Protein AF-A0A919I0I3-F1 (afdb_monomer_lite)

InterPro domains:
  IPR007400 PrpF-like [PF04303] (2-113)
  IPR007400 PrpF-like [PTHR43709] (2-113)

Secondary structure (DSSP, 8-state):
-EEEETTTTEEEEEE--EETTEE----SB--TTS-S-B---EEEEES-BTTTTSSSSTTS-S-EEETTEEEEEEEBSSEEEEE-GGGGT--S---HHHHHH-HHHHHHHHHHHTSTT-

pLDDT: mean 91.42, std 8.35, range [45.62, 97.69]

Radius of gyration: 19.2 Å; chains: 1; bounding box: 38×32×52 Å

Structure (mmCIF, N/CA/C/O backbone):
data_AF-A0A919I0I3-F1
#
_entry.id   AF-A0A919I0I3-F1
#
loop_
_atom_site.group_PDB
_atom_site.id
_atom_site.type_symbol
_atom_site.label_atom_id
_atom_site.label_alt_id
_atom_site.label_comp_id
_atom_site.label_asym_id
_atom_site.label_entity_id
_atom_site.label_seq_id
_atom_site.pdbx_PDB_ins_code
_atom_site.Cartn_x
_atom_site.Cartn_y
_atom_site.Cartn_z
_atom_site.occupancy
_atom_site.B_iso_or_equiv
_atom_site.auth_seq_id
_atom_site.auth_comp_id
_atom_site.auth_asym_id
_atom_site.auth_atom_id
_atom_site.pdbx_PDB_model_num
ATOM 1 N N . MET A 1 1 ? 7.505 -9.405 -20.536 1.00 93.06 1 MET A N 1
ATOM 2 C CA . MET A 1 1 ? 8.141 -10.439 -19.687 1.00 93.06 1 MET A CA 1
ATOM 3 C C . MET A 1 1 ? 7.102 -11.031 -18.743 1.00 93.06 1 MET A C 1
ATOM 5 O O . MET A 1 1 ? 6.281 -10.283 -18.236 1.00 93.06 1 MET A O 1
ATOM 9 N N . ARG A 1 2 ? 7.105 -12.351 -18.523 1.00 95.38 2 ARG A N 1
ATOM 10 C CA . ARG A 1 2 ? 6.228 -13.031 -17.551 1.00 95.38 2 ARG A CA 1
ATOM 11 C C . ARG A 1 2 ? 7.073 -13.457 -16.350 1.00 95.38 2 ARG A C 1
ATOM 13 O O . ARG A 1 2 ? 8.107 -14.083 -16.556 1.00 95.38 2 ARG A O 1
ATOM 20 N N . ILE A 1 3 ? 6.647 -13.102 -15.144 1.00 95.12 3 ILE A N 1
ATOM 21 C CA . ILE A 1 3 ? 7.389 -13.288 -13.894 1.00 95.12 3 ILE A CA 1
ATOM 22 C C . ILE A 1 3 ? 6.528 -14.124 -12.953 1.00 95.12 3 ILE A C 1
ATOM 24 O O . ILE A 1 3 ? 5.425 -13.712 -12.600 1.00 95.12 3 ILE A O 1
ATOM 28 N N . PHE A 1 4 ? 7.028 -15.288 -12.550 1.00 92.12 4 PHE A N 1
ATOM 29 C CA . PHE A 1 4 ? 6.407 -16.096 -11.507 1.00 92.12 4 PHE A CA 1
ATOM 30 C C . PHE A 1 4 ? 6.965 -15.674 -10.145 1.00 92.12 4 PHE A C 1
ATOM 32 O O . PHE A 1 4 ? 8.175 -15.719 -9.934 1.00 92.12 4 PHE A O 1
ATOM 39 N N . MET A 1 5 ? 6.094 -15.224 -9.246 1.00 89.69 5 MET A N 1
ATOM 40 C CA . MET A 1 5 ? 6.458 -14.758 -7.910 1.00 89.69 5 MET A CA 1
ATOM 41 C C . MET A 1 5 ? 6.371 -15.928 -6.928 1.00 89.69 5 MET A C 1
ATOM 43 O O . MET A 1 5 ? 5.295 -16.234 -6.420 1.00 89.69 5 MET A O 1
ATOM 47 N N . GLU A 1 6 ? 7.500 -16.591 -6.661 1.00 90.50 6 GLU A N 1
ATOM 48 C CA . GLU A 1 6 ? 7.547 -17.834 -5.867 1.00 90.50 6 GLU A CA 1
ATOM 49 C C . GLU A 1 6 ? 6.948 -17.689 -4.460 1.00 90.50 6 GLU A C 1
ATOM 51 O O . GLU A 1 6 ? 6.345 -18.628 -3.950 1.00 90.50 6 GLU A O 1
ATOM 56 N N . ASN A 1 7 ? 7.052 -16.503 -3.852 1.00 82.81 7 ASN A N 1
ATOM 57 C CA . ASN A 1 7 ? 6.526 -16.224 -2.515 1.00 82.81 7 ASN A CA 1
ATOM 58 C C . ASN A 1 7 ? 4.995 -16.329 -2.419 1.00 82.81 7 ASN A C 1
ATOM 60 O O . ASN A 1 7 ? 4.488 -16.703 -1.366 1.00 82.81 7 ASN A O 1
ATOM 64 N N . THR A 1 8 ? 4.268 -15.977 -3.483 1.00 77.69 8 THR A N 1
ATOM 65 C CA . THR A 1 8 ? 2.792 -15.952 -3.506 1.00 77.69 8 THR A CA 1
ATOM 66 C C . THR A 1 8 ? 2.192 -16.900 -4.543 1.00 77.69 8 THR A C 1
ATOM 68 O O . THR A 1 8 ? 0.976 -17.032 -4.627 1.00 77.69 8 THR A O 1
ATOM 71 N N . GLY A 1 9 ? 3.022 -17.550 -5.366 1.00 83.44 9 GLY A N 1
ATOM 72 C CA . GLY A 1 9 ? 2.579 -18.397 -6.477 1.00 83.44 9 GLY A CA 1
ATOM 73 C C . GLY A 1 9 ? 1.878 -17.634 -7.608 1.00 83.44 9 GLY A C 1
ATOM 74 O O . GLY A 1 9 ? 1.267 -18.251 -8.479 1.00 83.44 9 GLY A O 1
ATOM 75 N N . GLN A 1 10 ? 1.945 -16.302 -7.600 1.00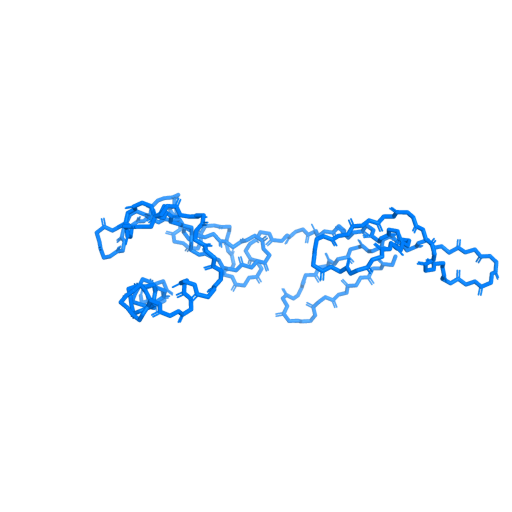 84.00 10 GLN A N 1
ATOM 76 C CA . GLN A 1 10 ? 1.234 -15.439 -8.540 1.00 84.00 10 GLN A CA 1
ATOM 77 C C . GLN A 1 10 ? 2.073 -15.097 -9.770 1.00 84.00 10 GLN A C 1
ATOM 79 O O . GLN A 1 10 ? 3.302 -15.201 -9.779 1.00 84.00 10 GLN A O 1
ATOM 84 N N . LEU A 1 11 ? 1.393 -14.640 -10.822 1.00 89.69 11 LEU A N 1
ATOM 85 C CA . LEU A 1 11 ? 2.015 -14.217 -12.069 1.00 89.69 11 LEU A CA 1
ATOM 86 C C . LEU A 1 11 ? 1.928 -12.695 -12.230 1.00 89.69 11 LEU A C 1
ATOM 88 O O . LEU A 1 11 ? 0.840 -12.120 -12.215 1.00 89.69 11 LEU A O 1
ATOM 92 N N . ALA A 1 12 ? 3.072 -12.063 -12.480 1.00 92.69 12 ALA A N 1
ATOM 93 C CA . ALA A 1 12 ? 3.146 -10.684 -12.943 1.00 92.69 12 ALA A CA 1
ATOM 94 C C . ALA A 1 12 ? 3.583 -10.634 -14.414 1.00 92.69 12 ALA A C 1
ATOM 96 O O . ALA A 1 12 ? 4.453 -11.390 -14.858 1.00 92.69 12 ALA A O 1
ATOM 97 N N . VAL A 1 13 ? 2.992 -9.728 -15.188 1.00 95.31 13 VAL A N 1
ATOM 98 C CA . VAL A 1 13 ? 3.429 -9.423 -16.553 1.00 95.31 13 VAL A CA 1
ATOM 99 C C . VAL A 1 13 ? 4.037 -8.031 -16.562 1.00 95.31 13 VAL A C 1
ATOM 101 O O . VAL A 1 13 ? 3.354 -7.056 -16.275 1.00 95.31 13 VAL A O 1
ATOM 104 N N 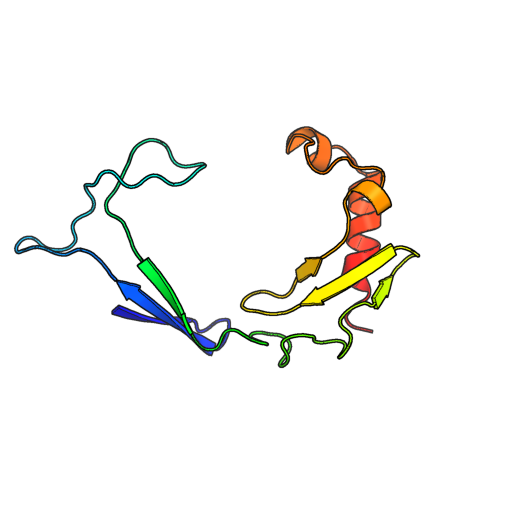. ALA A 1 14 ? 5.323 -7.955 -16.896 1.00 96.12 14 ALA A N 1
ATOM 105 C CA . ALA A 1 14 ? 6.056 -6.705 -17.026 1.00 96.12 14 ALA A CA 1
ATOM 106 C C . ALA A 1 14 ? 6.218 -6.324 -18.499 1.00 96.12 14 ALA A C 1
ATOM 108 O O . ALA A 1 14 ? 6.780 -7.097 -19.287 1.00 96.12 14 ALA A O 1
ATOM 109 N N . GLU A 1 15 ? 5.765 -5.135 -18.867 1.00 96.00 15 GLU A N 1
ATOM 110 C CA . GLU A 1 15 ? 6.070 -4.506 -20.150 1.00 96.00 15 GLU A CA 1
ATOM 111 C C . GLU A 1 15 ? 7.307 -3.629 -19.968 1.00 96.00 15 GLU A C 1
ATOM 113 O O . GLU A 1 15 ? 7.284 -2.653 -19.219 1.00 96.00 15 GLU A O 1
ATOM 118 N N . ILE A 1 16 ? 8.405 -4.029 -20.611 1.00 95.56 16 ILE A N 1
ATOM 119 C CA . ILE A 1 16 ? 9.714 -3.384 -20.487 1.00 95.56 16 ILE A CA 1
ATOM 120 C C . ILE A 1 16 ? 10.053 -2.765 -21.844 1.00 95.56 16 ILE A C 1
ATOM 122 O O . ILE A 1 16 ? 10.143 -3.513 -22.823 1.00 95.56 16 ILE A O 1
ATOM 126 N N . PRO A 1 17 ? 10.232 -1.436 -21.924 1.00 94.94 17 PRO A N 1
ATOM 127 C CA . PRO A 1 17 ? 10.675 -0.782 -23.145 1.00 94.94 17 PRO A CA 1
ATOM 128 C C . PRO A 1 17 ? 12.087 -1.230 -23.527 1.00 94.94 17 PRO A C 1
ATOM 130 O O . PRO A 1 17 ? 13.026 -1.113 -22.737 1.00 94.94 17 PRO A O 1
ATOM 133 N N . CYS A 1 18 ? 12.228 -1.721 -24.755 1.00 94.69 18 CYS A N 1
ATOM 134 C CA . CYS A 1 18 ? 13.502 -2.137 -25.328 1.00 94.69 18 CYS A CA 1
ATOM 135 C C . CYS A 1 18 ? 13.677 -1.541 -26.728 1.00 94.69 18 CYS A C 1
ATOM 137 O O . CYS A 1 18 ? 12.699 -1.382 -27.463 1.00 94.69 18 CYS A O 1
ATOM 139 N N . ASP A 1 19 ? 14.921 -1.269 -27.102 1.00 91.81 19 ASP A N 1
ATOM 140 C CA . ASP A 1 19 ? 15.343 -0.878 -28.446 1.00 91.81 19 ASP A CA 1
ATOM 141 C C . ASP A 1 19 ? 16.417 -1.847 -28.983 1.00 91.81 19 ASP A C 1
ATOM 143 O O . ASP A 1 19 ? 16.562 -2.969 -28.489 1.00 91.81 19 ASP A O 1
ATOM 147 N N . ALA A 1 20 ? 17.128 -1.452 -30.044 1.00 92.62 20 ALA A N 1
ATOM 148 C CA . ALA A 1 20 ? 18.165 -2.276 -30.662 1.00 92.62 20 ALA A CA 1
ATOM 149 C C . ALA A 1 20 ? 19.386 -2.515 -29.751 1.00 92.62 20 ALA A C 1
ATOM 151 O O . ALA A 1 20 ? 20.072 -3.521 -29.927 1.00 92.62 20 ALA A O 1
ATOM 152 N N . ASP A 1 21 ? 19.631 -1.628 -28.782 1.00 91.06 21 ASP A N 1
ATOM 153 C CA . ASP A 1 21 ? 20.776 -1.671 -27.870 1.00 91.06 21 ASP A CA 1
ATOM 154 C C . ASP A 1 21 ? 20.431 -2.354 -26.532 1.00 91.06 21 ASP A C 1
ATOM 156 O O . ASP A 1 21 ? 21.317 -2.658 -25.729 1.00 91.06 21 ASP A O 1
ATOM 160 N N . GLY A 1 22 ? 19.150 -2.662 -26.305 1.00 93.19 22 GLY A N 1
ATOM 161 C CA . GLY A 1 22 ? 18.674 -3.462 -25.183 1.00 93.19 22 GLY A CA 1
ATOM 162 C C . GLY A 1 22 ? 17.551 -2.784 -24.408 1.00 93.19 22 GLY A C 1
ATOM 163 O O . GLY A 1 22 ? 16.622 -2.229 -24.986 1.00 93.19 22 GLY A O 1
ATOM 164 N N . VAL A 1 23 ? 17.591 -2.897 -23.079 1.00 95.81 23 VAL A N 1
ATOM 165 C CA . VAL A 1 23 ? 16.585 -2.290 -22.195 1.00 95.81 23 VAL A CA 1
ATOM 166 C C . VAL A 1 23 ? 16.796 -0.781 -22.142 1.00 95.81 23 VAL A C 1
ATOM 168 O O . VAL A 1 23 ? 17.888 -0.318 -21.810 1.00 95.81 23 VAL A O 1
ATOM 171 N N . ASN A 1 24 ? 15.736 -0.015 -22.394 1.00 93.62 24 ASN A N 1
ATOM 172 C CA . ASN A 1 24 ? 15.783 1.435 -22.289 1.00 93.62 24 ASN A CA 1
ATOM 173 C C . ASN A 1 24 ? 15.387 1.880 -20.874 1.00 93.62 24 ASN A C 1
ATOM 175 O O . ASN A 1 24 ? 14.246 1.694 -20.450 1.00 93.62 24 ASN A O 1
ATOM 179 N N . TYR A 1 25 ? 16.327 2.504 -20.164 1.00 94.25 25 TYR A N 1
ATOM 180 C CA . TYR A 1 25 ? 16.122 3.057 -18.822 1.00 94.25 25 TYR A CA 1
ATOM 181 C C . TYR A 1 25 ? 15.765 4.549 -18.820 1.00 94.25 25 TYR A C 1
ATOM 183 O O . TYR A 1 25 ? 15.277 5.057 -17.810 1.00 94.25 25 TYR A O 1
ATOM 191 N N . VAL A 1 26 ? 15.990 5.263 -19.925 1.00 94.56 26 VAL A N 1
ATOM 192 C CA . VAL A 1 26 ? 15.770 6.709 -20.024 1.00 94.56 26 VAL A CA 1
ATOM 193 C C . VAL A 1 26 ? 14.324 6.991 -20.422 1.00 94.56 26 VAL A C 1
ATOM 195 O O . VAL A 1 26 ? 13.786 6.398 -21.354 1.00 94.56 26 VAL A O 1
ATOM 198 N N . GLY A 1 27 ? 13.690 7.928 -19.721 1.00 94.81 27 GLY A N 1
ATOM 199 C CA . GLY A 1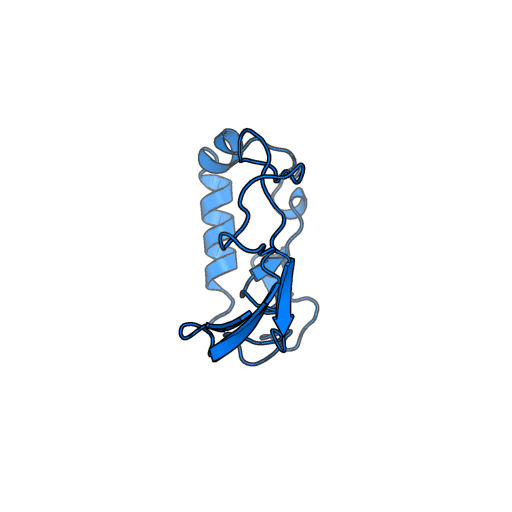 27 ? 12.330 8.358 -20.014 1.00 94.81 27 GLY A CA 1
ATOM 200 C C . GLY A 1 27 ? 11.842 9.441 -19.060 1.00 94.81 27 GLY A C 1
ATOM 201 O O . GLY A 1 27 ? 12.549 9.869 -18.148 1.00 94.81 27 GLY A O 1
ATOM 202 N N . GLU A 1 28 ? 10.602 9.869 -19.277 1.00 97.12 28 GLU A N 1
ATOM 203 C CA . GLU A 1 28 ? 9.985 10.992 -18.558 1.00 97.12 28 GLU A CA 1
ATOM 204 C C . GLU A 1 28 ? 9.054 10.550 -17.418 1.00 97.12 28 GLU A C 1
ATOM 206 O O . GLU A 1 28 ? 8.453 11.388 -16.746 1.00 97.12 28 GLU A O 1
ATOM 211 N N . SER A 1 29 ? 8.921 9.241 -17.176 1.00 97.19 29 SER A N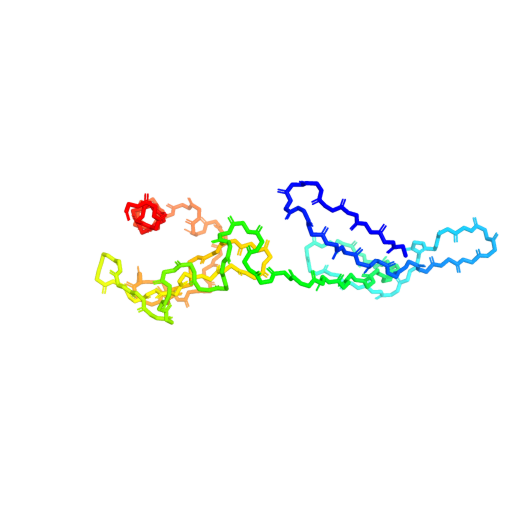 1
ATOM 212 C CA . SER A 1 29 ? 8.041 8.732 -16.119 1.00 97.19 29 SER A CA 1
ATOM 213 C C . SER A 1 29 ? 8.651 8.973 -14.742 1.00 97.19 29 SER A C 1
ATOM 215 O O . SER A 1 29 ? 9.864 8.862 -14.555 1.00 97.19 29 SER A O 1
ATOM 217 N N . ARG A 1 30 ? 7.802 9.315 -13.771 1.00 97.50 30 ARG A N 1
ATOM 218 C CA . ARG A 1 30 ? 8.194 9.660 -12.399 1.00 97.50 30 ARG A CA 1
ATOM 219 C C . ARG A 1 30 ? 7.324 8.895 -11.411 1.00 97.50 30 ARG A C 1
ATOM 221 O O . ARG A 1 30 ? 6.138 8.704 -11.668 1.00 97.50 30 ARG A O 1
ATOM 228 N N . ILE A 1 31 ? 7.923 8.484 -10.298 1.00 97.25 31 ILE A N 1
ATOM 229 C CA . ILE A 1 31 ? 7.230 7.868 -9.164 1.00 97.25 31 ILE A CA 1
ATOM 230 C C . ILE A 1 31 ? 7.616 8.611 -7.889 1.00 97.25 31 ILE A C 1
ATOM 232 O O . ILE A 1 31 ? 8.776 8.996 -7.712 1.00 97.25 31 ILE A O 1
ATOM 236 N N . ASP A 1 32 ? 6.643 8.826 -7.011 1.00 95.88 32 ASP A N 1
ATOM 237 C CA . ASP A 1 32 ? 6.882 9.525 -5.754 1.00 95.88 32 ASP A CA 1
ATOM 238 C C . ASP A 1 32 ? 7.891 8.757 -4.889 1.00 95.88 32 ASP A C 1
ATOM 240 O O . ASP A 1 32 ? 7.875 7.528 -4.810 1.00 95.88 32 ASP A O 1
ATOM 244 N N . GLY A 1 33 ? 8.803 9.494 -4.253 1.00 95.00 33 GLY A N 1
ATOM 245 C CA . GLY A 1 33 ? 9.890 8.929 -3.448 1.00 95.00 33 GLY A CA 1
ATOM 246 C C . GLY A 1 33 ? 11.187 8.628 -4.210 1.00 95.00 33 GLY A C 1
ATOM 247 O O . GLY A 1 33 ? 12.192 8.338 -3.562 1.00 95.00 33 GLY A O 1
ATOM 248 N N . VAL A 1 34 ? 11.222 8.753 -5.545 1.00 96.88 34 VAL A N 1
ATOM 249 C CA . VAL A 1 34 ? 12.442 8.552 -6.351 1.00 96.88 34 VAL A CA 1
ATOM 250 C C . VAL A 1 34 ? 12.829 9.837 -7.101 1.00 96.88 34 VAL A C 1
ATOM 252 O O . VAL A 1 34 ? 12.027 10.357 -7.876 1.00 96.88 34 VAL A O 1
ATOM 255 N N . PRO A 1 35 ? 14.053 10.373 -6.912 1.00 96.81 35 PRO A N 1
ATOM 256 C CA . PRO A 1 35 ? 14.524 11.533 -7.667 1.00 96.81 35 PRO A CA 1
ATOM 257 C C . PRO A 1 35 ? 14.695 11.243 -9.165 1.00 96.81 35 PRO A C 1
ATOM 259 O O . PRO A 1 35 ? 15.191 10.187 -9.550 1.00 96.81 35 PRO A O 1
ATOM 262 N N . GLY A 1 36 ? 14.388 12.232 -10.009 1.00 96.88 36 GLY A N 1
ATOM 263 C CA . GLY A 1 36 ? 14.597 12.146 -11.459 1.00 96.88 36 GLY A CA 1
ATOM 264 C C . GLY A 1 36 ? 13.413 11.537 -12.215 1.00 96.88 36 GLY A C 1
ATOM 265 O O . GLY A 1 36 ? 12.269 11.636 -11.768 1.00 96.88 36 GLY A O 1
ATOM 266 N N . SER A 1 37 ? 13.686 11.001 -13.402 1.00 97.69 37 SER A N 1
ATOM 267 C CA . SER A 1 37 ? 12.725 10.300 -14.257 1.00 97.69 37 SER A CA 1
ATOM 268 C C . SER A 1 37 ? 13.395 9.130 -14.970 1.00 97.69 37 SER A C 1
ATOM 270 O O . SER A 1 37 ? 14.617 9.110 -15.133 1.00 97.69 37 SER A O 1
ATOM 272 N N . ALA A 1 38 ? 12.589 8.151 -15.372 1.00 97.31 38 ALA A N 1
ATOM 273 C CA . ALA A 1 38 ? 13.045 6.952 -16.058 1.00 97.31 38 ALA A CA 1
ATOM 274 C C . ALA A 1 38 ? 11.997 6.449 -17.061 1.00 97.31 38 ALA A C 1
ATOM 276 O O . ALA A 1 38 ? 10.877 6.960 -17.162 1.00 97.31 38 ALA A O 1
ATOM 277 N N . SER A 1 39 ? 12.384 5.436 -17.826 1.00 96.75 39 SER A N 1
ATOM 278 C CA . SER A 1 39 ? 11.489 4.684 -18.699 1.00 96.75 39 SER A CA 1
ATOM 279 C C . SER A 1 39 ? 10.408 3.956 -17.878 1.00 96.75 39 SER A C 1
ATOM 281 O O . SER A 1 39 ? 10.724 3.390 -16.826 1.00 96.75 39 SER A O 1
ATOM 283 N N . PRO A 1 40 ? 9.131 3.972 -18.301 1.00 96.69 40 PRO A N 1
ATOM 284 C CA . PRO A 1 40 ? 8.060 3.307 -17.569 1.00 96.69 40 PRO A CA 1
ATOM 285 C C . PRO A 1 40 ? 8.164 1.785 -17.678 1.00 96.69 40 PRO A C 1
ATOM 287 O O . PRO A 1 40 ? 8.428 1.245 -18.748 1.00 96.69 40 PRO A O 1
ATOM 290 N N . ILE A 1 41 ? 7.845 1.091 -16.586 1.00 96.62 41 ILE A N 1
ATOM 291 C CA . ILE A 1 41 ? 7.602 -0.354 -16.589 1.00 96.62 41 ILE A CA 1
ATOM 292 C C . ILE A 1 41 ? 6.158 -0.568 -16.149 1.00 96.62 41 ILE A C 1
ATOM 294 O O . ILE A 1 41 ? 5.814 -0.285 -15.001 1.00 96.62 41 ILE A O 1
ATOM 298 N N . LEU A 1 42 ? 5.307 -1.057 -17.053 1.00 94.81 42 LEU A N 1
ATOM 299 C CA . LEU A 1 42 ? 3.939 -1.423 -16.688 1.00 94.81 42 LEU A CA 1
ATOM 300 C C . LEU A 1 42 ? 3.962 -2.829 -16.093 1.00 94.81 42 LEU A C 1
ATOM 302 O O . LEU A 1 42 ? 4.448 -3.770 -16.723 1.00 94.81 42 LEU A O 1
ATOM 306 N N . LEU A 1 43 ? 3.436 -2.963 -14.877 1.00 94.50 43 LEU A N 1
ATOM 307 C CA . LEU A 1 43 ? 3.305 -4.234 -14.174 1.00 94.50 43 LEU A CA 1
ATOM 308 C C . LEU A 1 43 ? 1.827 -4.590 -14.048 1.00 94.50 43 LEU A C 1
ATOM 310 O O . LEU A 1 43 ? 1.072 -3.915 -13.352 1.00 94.50 43 LEU A O 1
ATOM 314 N N . HIS A 1 44 ? 1.430 -5.676 -14.702 1.00 91.56 44 HIS A N 1
ATOM 315 C CA . HIS A 1 44 ? 0.098 -6.254 -14.573 1.00 91.56 44 HIS A CA 1
ATOM 316 C C . HIS A 1 44 ? 0.150 -7.417 -13.594 1.00 91.56 44 HIS A C 1
ATOM 318 O O . HIS A 1 44 ? 0.859 -8.399 -13.822 1.00 91.56 44 HIS A O 1
ATOM 324 N N . PHE A 1 45 ? -0.620 -7.311 -12.520 1.00 87.06 45 PHE A N 1
ATOM 325 C CA . PHE A 1 45 ? -0.777 -8.361 -11.524 1.00 87.06 45 PHE A CA 1
ATOM 326 C C . PHE A 1 45 ? -2.037 -9.163 -11.846 1.00 87.06 45 PHE A C 1
ATOM 328 O O . PHE A 1 45 ? -3.142 -8.621 -11.816 1.00 87.06 45 PHE A O 1
ATOM 335 N N . LEU A 1 46 ? -1.869 -10.435 -12.205 1.00 80.62 46 LEU A N 1
ATOM 336 C CA . LEU A 1 46 ? -2.968 -11.304 -12.621 1.00 80.62 46 LEU A CA 1
ATOM 337 C C . LEU A 1 46 ? -3.379 -12.224 -11.469 1.00 80.62 46 LEU A C 1
ATOM 339 O O . LEU A 1 46 ? -2.522 -12.707 -10.732 1.00 80.62 46 LEU A O 1
ATOM 343 N N . ASP A 1 47 ? -4.688 -12.457 -11.338 1.00 74.44 47 ASP A N 1
ATOM 344 C CA . ASP A 1 47 ? -5.288 -13.399 -10.381 1.00 74.44 47 ASP A CA 1
ATOM 345 C C . ASP A 1 47 ? -4.830 -13.203 -8.926 1.00 74.44 47 ASP A C 1
ATOM 347 O O . ASP A 1 47 ? -4.554 -14.159 -8.203 1.00 74.44 47 ASP A O 1
ATOM 351 N N . VAL A 1 48 ? -4.744 -11.943 -8.479 1.00 76.38 48 VAL A N 1
ATOM 352 C CA . VAL A 1 48 ? -4.180 -11.639 -7.156 1.00 76.38 48 VAL A CA 1
ATOM 353 C C . VAL A 1 48 ? -5.131 -11.784 -5.965 1.00 76.38 48 VAL A C 1
ATOM 355 O O . VAL A 1 48 ? -4.711 -11.675 -4.814 1.00 76.38 48 VAL A O 1
ATOM 358 N N . ALA A 1 49 ? -6.411 -12.049 -6.213 1.00 74.56 49 ALA A N 1
ATOM 359 C CA . ALA A 1 49 ? -7.397 -12.217 -5.153 1.00 74.56 49 ALA A CA 1
ATOM 360 C C . ALA A 1 49 ? -7.078 -13.455 -4.297 1.00 74.56 49 ALA A C 1
ATOM 362 O O . ALA A 1 49 ? -7.075 -14.578 -4.795 1.00 74.56 49 ALA A O 1
ATOM 363 N N . GLY A 1 50 ? -6.853 -13.254 -2.997 1.00 69.88 50 GLY A N 1
ATOM 364 C CA . GLY A 1 50 ? -6.561 -14.333 -2.056 1.00 69.88 50 GLY A CA 1
ATOM 365 C C . GLY A 1 50 ? -5.171 -14.962 -2.197 1.00 69.88 50 GLY A C 1
ATOM 366 O O . GLY A 1 50 ? -5.032 -16.131 -1.844 1.00 69.8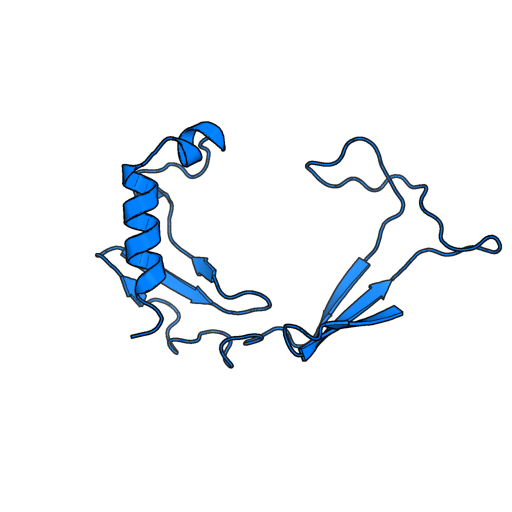8 50 GLY A O 1
ATOM 367 N N . SER A 1 51 ? -4.166 -14.220 -2.686 1.00 75.38 51 SER A N 1
ATOM 368 C CA . SER A 1 51 ? -2.739 -14.618 -2.789 1.00 75.38 51 SER A CA 1
ATOM 369 C C . SER A 1 51 ? -2.250 -15.536 -1.681 1.00 75.38 51 SER A C 1
ATOM 371 O O . SER A 1 51 ? -1.573 -16.530 -1.919 1.00 75.38 51 SER A O 1
ATOM 373 N N . SER A 1 52 ? -2.547 -15.125 -0.454 1.00 78.56 52 SER A N 1
ATOM 374 C CA . SER A 1 52 ? -1.907 -15.600 0.764 1.00 78.56 52 SER A CA 1
ATOM 375 C C . SER A 1 52 ? -2.948 -16.173 1.714 1.00 78.56 52 SER A C 1
ATOM 377 O O . SER A 1 52 ? -2.673 -17.109 2.456 1.00 78.56 52 SER A O 1
ATOM 379 N N . CYS A 1 53 ? -4.162 -15.627 1.687 1.00 77.44 53 CYS A N 1
ATOM 380 C CA . CYS A 1 53 ? -5.262 -16.013 2.555 1.00 77.44 53 CYS A CA 1
ATOM 381 C C . CYS A 1 53 ? -6.303 -16.914 1.870 1.00 77.44 53 CYS A C 1
ATOM 383 O O . CYS A 1 53 ? -7.267 -17.318 2.516 1.00 77.44 53 CYS A O 1
ATOM 385 N N . GLY A 1 54 ? -6.154 -17.217 0.576 1.00 81.56 54 GLY A N 1
ATOM 386 C CA . GLY A 1 54 ? -7.034 -18.117 -0.181 1.00 81.56 54 GLY A CA 1
ATOM 387 C C . GLY A 1 54 ? -8.404 -17.540 -0.559 1.00 81.56 54 GLY A C 1
ATOM 388 O O . GLY A 1 54 ? -9.156 -18.179 -1.292 1.00 81.56 54 GLY A O 1
ATOM 389 N N . ALA A 1 55 ? -8.743 -16.338 -0.090 1.00 86.31 55 ALA A N 1
ATOM 390 C CA . ALA A 1 55 ? -9.962 -15.621 -0.448 1.00 86.31 55 ALA A CA 1
ATOM 391 C C . ALA A 1 55 ? -9.725 -14.107 -0.436 1.00 86.31 55 ALA A C 1
ATOM 393 O O . ALA A 1 55 ? -8.934 -13.609 0.363 1.00 86.31 55 ALA A O 1
ATOM 394 N N . LEU A 1 56 ? -10.472 -13.371 -1.270 1.00 88.44 56 LEU A N 1
ATOM 395 C CA . LEU A 1 56 ? -10.419 -11.904 -1.312 1.00 88.44 56 LEU A CA 1
ATOM 396 C C . LEU A 1 56 ? -10.747 -11.277 0.050 1.00 88.44 56 LEU A C 1
ATOM 398 O O . LEU A 1 56 ? -10.102 -10.322 0.466 1.00 88.44 56 LEU A O 1
ATOM 402 N N . LEU A 1 57 ? -11.754 -11.823 0.735 1.00 92.44 57 LEU A N 1
ATOM 403 C CA . LEU A 1 57 ? -12.144 -11.451 2.093 1.00 92.44 57 LEU A CA 1
ATOM 404 C C . LEU A 1 57 ? -11.913 -12.669 2.991 1.00 92.44 57 LEU A C 1
ATOM 406 O O . LEU A 1 57 ? -12.795 -13.527 3.073 1.00 92.44 57 LEU A O 1
ATOM 410 N N . PRO A 1 58 ? -10.748 -12.781 3.650 1.00 88.88 58 PRO A N 1
ATOM 411 C CA . PRO A 1 58 ? -10.378 -13.977 4.409 1.00 88.88 58 PRO A CA 1
ATOM 412 C C . PRO A 1 58 ? -11.353 -14.321 5.540 1.00 88.88 58 PRO A C 1
ATOM 414 O O . PRO A 1 58 ? -11.545 -15.485 5.873 1.00 88.88 58 PRO A O 1
ATOM 417 N N . THR A 1 59 ? -12.013 -13.314 6.114 1.00 90.56 59 THR A N 1
ATOM 418 C CA . THR A 1 59 ? -13.019 -13.480 7.175 1.00 90.56 59 THR A CA 1
ATOM 419 C C . THR A 1 59 ? -14.415 -13.808 6.636 1.00 90.56 59 THR A C 1
ATOM 421 O O . THR A 1 59 ? -15.344 -14.046 7.410 1.00 90.56 59 THR A O 1
ATOM 424 N N . GLY A 1 60 ? -14.599 -13.771 5.312 1.00 91.88 60 GLY A N 1
ATOM 425 C CA . GLY A 1 60 ? -15.896 -13.882 4.646 1.00 91.88 60 GLY A CA 1
ATOM 426 C C . GLY A 1 60 ? -16.813 -12.669 4.846 1.00 91.88 60 GLY A C 1
ATOM 427 O O . GLY A 1 60 ? -17.953 -12.689 4.381 1.00 91.88 60 GLY A O 1
ATOM 428 N N . ARG A 1 61 ? -16.352 -11.611 5.528 1.00 92.88 61 ARG A N 1
ATOM 429 C CA . ARG A 1 61 ? -17.132 -10.398 5.798 1.00 92.88 61 ARG A CA 1
ATOM 430 C C . ARG A 1 61 ? -16.484 -9.185 5.150 1.00 92.88 61 ARG A C 1
ATOM 432 O O . ARG A 1 61 ? -15.272 -9.034 5.134 1.00 92.88 61 ARG A O 1
ATOM 439 N N . VAL A 1 62 ? -17.322 -8.273 4.662 1.00 94.88 62 VAL A N 1
ATOM 440 C CA . VAL A 1 62 ? -16.866 -6.958 4.178 1.00 94.88 62 VAL A CA 1
ATOM 441 C C . VAL A 1 62 ? -16.445 -6.065 5.350 1.00 94.88 62 VAL A C 1
ATOM 443 O O . VAL A 1 62 ? -15.598 -5.191 5.192 1.00 94.88 62 VAL A O 1
ATOM 446 N N . ARG A 1 63 ? -17.053 -6.265 6.526 1.00 95.56 63 ARG A N 1
ATOM 447 C CA . ARG A 1 63 ? -16.779 -5.503 7.747 1.00 95.56 63 ARG A CA 1
ATOM 448 C C . ARG A 1 63 ? -16.694 -6.448 8.936 1.00 95.56 63 ARG A C 1
ATOM 450 O O . ARG A 1 63 ? -17.649 -7.174 9.217 1.00 95.56 63 ARG A O 1
ATOM 457 N N . ASP A 1 64 ? -15.582 -6.376 9.645 1.00 95.06 64 ASP A N 1
ATOM 458 C CA . ASP A 1 64 ? -15.375 -6.979 10.955 1.00 95.06 64 ASP A CA 1
ATOM 459 C C . ASP A 1 64 ? -15.242 -5.882 12.015 1.00 95.06 64 ASP A C 1
ATOM 461 O O . ASP A 1 64 ? -15.192 -4.685 11.712 1.00 95.06 64 ASP A O 1
ATOM 465 N N . ARG A 1 65 ? -15.212 -6.289 13.286 1.00 95.25 65 ARG A N 1
ATOM 466 C CA . ARG A 1 65 ? -15.027 -5.365 14.403 1.00 95.25 65 ARG A CA 1
ATOM 467 C C . ARG A 1 65 ? -13.976 -5.881 15.371 1.00 95.25 65 ARG A C 1
ATOM 469 O O . ARG A 1 65 ? -14.217 -6.857 16.079 1.00 95.25 65 ARG A O 1
ATOM 476 N N . PHE A 1 66 ? -12.838 -5.198 15.432 1.00 94.12 66 PHE A N 1
ATOM 477 C CA . PHE A 1 66 ? -11.717 -5.517 16.315 1.00 94.12 66 PHE A CA 1
ATOM 478 C C . PHE A 1 66 ? -11.480 -4.344 17.263 1.00 94.12 66 PHE A C 1
ATOM 480 O O . PHE A 1 66 ? -11.452 -3.197 16.836 1.00 94.12 66 PHE A O 1
ATOM 487 N N . ASP A 1 67 ? -11.373 -4.611 18.565 1.00 92.06 67 ASP A N 1
ATOM 488 C CA . ASP A 1 67 ? -11.140 -3.582 19.597 1.00 92.06 67 ASP A CA 1
ATOM 489 C C . ASP A 1 67 ? -12.135 -2.402 19.535 1.00 92.06 67 ASP A C 1
ATOM 491 O O . ASP A 1 67 ? -11.804 -1.253 19.816 1.00 92.06 67 ASP A O 1
ATOM 495 N N . GLY A 1 68 ? -13.379 -2.683 19.130 1.00 92.81 68 GLY A N 1
ATOM 496 C CA . GLY A 1 68 ? -14.431 -1.677 18.961 1.00 92.81 68 GLY A CA 1
ATOM 497 C C . GLY A 1 68 ? -14.358 -0.866 17.660 1.00 92.81 68 GLY A C 1
ATOM 498 O O . GLY A 1 68 ? -15.317 -0.144 17.376 1.00 92.81 68 GLY A O 1
ATOM 499 N N . VAL A 1 69 ? -13.303 -1.038 16.860 1.00 95.31 69 VAL A N 1
ATOM 500 C CA . VAL A 1 69 ? -13.059 -0.385 15.565 1.00 95.31 69 VAL A CA 1
ATOM 501 C C . VAL A 1 69 ? -13.580 -1.261 14.431 1.00 95.31 69 VAL A C 1
ATOM 503 O O . VAL A 1 69 ? -13.433 -2.483 14.458 1.00 95.31 69 VAL A O 1
ATOM 506 N N . GLU A 1 70 ? -14.215 -0.641 13.442 1.00 96.69 70 GLU A N 1
ATOM 507 C CA . GLU A 1 70 ? -14.636 -1.341 12.232 1.00 96.69 70 GLU A CA 1
ATOM 508 C C . GLU A 1 70 ? -13.469 -1.473 11.265 1.00 96.69 70 GLU A C 1
ATOM 510 O O . GLU A 1 70 ? -12.774 -0.497 10.980 1.00 96.69 70 GLU A O 1
ATOM 515 N N . VAL A 1 71 ? -13.284 -2.681 10.747 1.00 96.69 71 VAL A N 1
ATOM 516 C CA . VAL A 1 71 ? -12.173 -3.002 9.857 1.00 96.69 71 VAL A CA 1
ATOM 517 C C . VAL A 1 71 ? -12.639 -3.830 8.666 1.00 96.69 71 VAL A C 1
ATOM 519 O O . VAL A 1 71 ? -13.685 -4.479 8.720 1.00 96.69 71 VAL A O 1
ATOM 522 N N . THR A 1 72 ? -11.831 -3.860 7.613 1.00 96.81 72 THR A N 1
ATOM 523 C CA . THR A 1 72 ? -11.983 -4.793 6.492 1.00 96.81 72 THR A CA 1
ATOM 524 C C . THR A 1 72 ? -10.682 -5.563 6.324 1.00 96.81 72 THR A C 1
ATOM 526 O O . THR A 1 72 ? -9.646 -4.972 6.024 1.00 96.81 72 THR A O 1
ATOM 529 N N . CYS A 1 73 ? -10.736 -6.880 6.508 1.00 94.94 73 CYS A N 1
ATOM 530 C CA . CYS A 1 73 ? -9.640 -7.781 6.170 1.00 94.94 73 CYS A CA 1
ATOM 531 C C . CYS A 1 73 ? -9.749 -8.143 4.686 1.00 94.94 73 CYS A C 1
ATOM 533 O O . CYS A 1 73 ? -10.728 -8.770 4.281 1.00 94.94 73 CYS A O 1
ATOM 535 N N . ILE A 1 74 ? -8.764 -7.745 3.883 1.00 93.75 74 ILE A N 1
ATOM 536 C CA . ILE A 1 74 ? -8.749 -7.979 2.437 1.00 93.75 74 ILE A CA 1
ATOM 537 C C . ILE A 1 74 ? -7.380 -8.500 2.002 1.00 93.75 74 ILE A C 1
ATOM 539 O O . ILE A 1 74 ? -6.351 -8.034 2.486 1.00 93.75 74 ILE A O 1
ATOM 543 N N . ASP A 1 75 ? -7.375 -9.462 1.085 1.00 89.50 75 ASP A N 1
ATOM 544 C CA . ASP A 1 75 ? -6.170 -9.962 0.425 1.00 89.50 75 ASP A CA 1
ATOM 545 C C . ASP A 1 75 ? -6.382 -9.946 -1.090 1.00 89.50 75 ASP A C 1
ATOM 547 O O . ASP A 1 75 ? -7.101 -10.772 -1.652 1.00 89.50 75 ASP A O 1
ATOM 551 N N . ASN A 1 76 ? -5.771 -8.965 -1.750 1.00 87.06 76 ASN A N 1
ATOM 552 C CA . ASN A 1 76 ? -5.788 -8.816 -3.204 1.00 87.06 76 ASN A CA 1
ATOM 553 C C . ASN A 1 76 ? -4.370 -8.541 -3.725 1.00 87.06 76 ASN A C 1
ATOM 555 O O . ASN A 1 76 ? -4.099 -7.486 -4.296 1.00 87.06 76 ASN A O 1
ATOM 559 N N . GLY A 1 77 ? -3.448 -9.453 -3.426 1.00 83.12 77 GLY A N 1
ATOM 560 C CA . GLY A 1 77 ? -2.004 -9.354 -3.670 1.00 83.12 77 GLY A CA 1
ATOM 561 C C . GLY A 1 77 ? -1.208 -9.317 -2.366 1.00 83.12 77 GLY A C 1
ATOM 562 O O . GLY A 1 77 ? -0.156 -9.941 -2.247 1.00 83.12 77 GLY A O 1
ATOM 563 N N . MET A 1 78 ? -1.735 -8.614 -1.364 1.00 86.56 78 MET A N 1
ATOM 564 C CA . MET A 1 78 ? -1.156 -8.517 -0.029 1.00 86.56 78 MET A CA 1
ATOM 565 C C . MET A 1 78 ? -2.275 -8.475 1.019 1.00 86.56 78 MET A C 1
ATOM 567 O O . MET A 1 78 ? -3.183 -7.647 0.887 1.00 86.56 78 MET A O 1
ATOM 571 N N . PRO A 1 79 ? -2.213 -9.311 2.072 1.00 90.69 79 PRO A N 1
ATOM 572 C CA . PRO A 1 79 ? -3.134 -9.223 3.197 1.00 90.69 79 PRO A CA 1
ATOM 573 C C . PRO A 1 79 ? -2.979 -7.895 3.937 1.00 90.69 79 PRO A C 1
ATOM 575 O O . PRO A 1 79 ? -1.898 -7.571 4.432 1.00 90.69 79 PRO A O 1
ATOM 578 N N . VAL A 1 80 ? -4.068 -7.138 4.041 1.00 94.62 80 VAL A N 1
ATOM 579 C CA . VAL A 1 80 ? -4.117 -5.873 4.779 1.00 94.62 80 VAL A CA 1
ATOM 580 C C . VAL A 1 80 ? -5.399 -5.765 5.603 1.00 94.62 80 VAL A C 1
ATOM 582 O O . VAL A 1 80 ? -6.430 -6.367 5.292 1.00 94.62 80 VAL A O 1
ATOM 585 N N . ILE A 1 81 ? -5.332 -4.964 6.666 1.00 95.56 81 ILE A N 1
ATOM 586 C CA . ILE A 1 81 ? -6.488 -4.575 7.476 1.00 95.56 81 ILE A CA 1
ATOM 587 C C . ILE A 1 81 ? -6.745 -3.097 7.212 1.00 95.56 81 ILE A C 1
ATOM 589 O O . ILE A 1 81 ? -5.954 -2.241 7.603 1.00 95.56 81 ILE A O 1
ATOM 593 N N . LEU A 1 82 ? -7.854 -2.797 6.544 1.00 96.62 82 LEU A N 1
ATOM 594 C CA . LEU A 1 82 ? -8.287 -1.426 6.306 1.00 96.62 82 LEU A CA 1
ATOM 595 C C . LEU A 1 82 ? -9.112 -0.941 7.496 1.00 96.62 82 LEU A C 1
ATOM 597 O O . LEU A 1 82 ? -10.016 -1.641 7.951 1.00 96.62 82 LEU A O 1
ATOM 601 N N . LEU A 1 83 ? -8.821 0.263 7.975 1.00 96.62 83 LEU A N 1
ATOM 602 C CA . LEU A 1 83 ? -9.535 0.928 9.062 1.00 96.62 83 LEU A CA 1
ATOM 603 C C . LEU A 1 83 ? -9.529 2.439 8.838 1.00 96.62 83 LEU A C 1
ATOM 605 O O . LEU A 1 83 ? -8.715 2.962 8.075 1.00 96.62 83 LEU A O 1
ATOM 609 N N . ARG A 1 84 ? -10.437 3.157 9.499 1.00 96.88 84 ARG A N 1
ATOM 610 C CA . ARG A 1 84 ? -10.459 4.622 9.437 1.00 96.88 84 ARG A CA 1
ATOM 611 C C . ARG A 1 84 ? -9.469 5.203 10.441 1.00 96.88 84 ARG A C 1
ATOM 613 O O . ARG A 1 84 ? -9.527 4.867 11.621 1.00 96.88 84 ARG A O 1
ATOM 620 N N . ALA A 1 85 ? -8.633 6.138 9.993 1.00 96.75 85 ALA A N 1
ATOM 621 C CA . ALA A 1 85 ? -7.694 6.854 10.860 1.00 96.75 85 ALA A CA 1
ATOM 622 C C . ALA A 1 85 ? -8.405 7.545 12.042 1.00 96.75 85 ALA A C 1
ATOM 624 O O . ALA A 1 85 ? -7.950 7.460 13.183 1.00 96.75 85 ALA A O 1
ATOM 625 N N . CYS A 1 86 ? -9.578 8.139 11.795 1.00 96.25 86 CYS A N 1
ATOM 626 C CA . CYS A 1 86 ? -10.350 8.843 12.819 1.00 96.25 86 CYS A CA 1
ATOM 627 C C . CYS A 1 86 ? -10.842 7.939 13.961 1.00 96.25 86 CYS A C 1
ATOM 629 O O . CYS A 1 86 ? -10.939 8.406 15.094 1.00 96.25 86 CYS A O 1
ATOM 631 N N . ASP A 1 87 ? -11.062 6.642 13.718 1.00 95.44 87 ASP A N 1
ATOM 632 C CA . ASP A 1 87 ? -11.452 5.685 14.768 1.00 95.44 87 ASP A CA 1
ATOM 633 C C . ASP A 1 87 ? -10.293 5.399 15.751 1.00 95.44 87 ASP A C 1
ATOM 635 O O . ASP A 1 87 ? -10.496 4.884 16.862 1.00 95.44 87 ASP A O 1
ATOM 639 N N . LEU A 1 88 ? -9.067 5.761 15.357 1.00 93.69 88 LEU A N 1
ATOM 640 C CA . LEU A 1 88 ? -7.862 5.713 16.182 1.00 93.69 88 LEU A CA 1
ATOM 641 C C . LEU A 1 88 ? -7.458 7.081 16.747 1.00 93.69 88 LEU A C 1
ATOM 643 O O . LEU A 1 88 ? -6.508 7.145 17.519 1.00 93.69 88 LEU A O 1
ATOM 647 N N . GLY A 1 89 ? -8.206 8.146 16.440 1.00 93.94 89 GLY A N 1
ATOM 648 C CA . GLY A 1 89 ? -7.874 9.513 16.847 1.00 93.94 89 GLY A CA 1
ATOM 649 C C . GLY A 1 89 ? -6.873 10.217 15.925 1.00 93.94 89 GLY A C 1
ATOM 650 O O . GLY A 1 89 ? -6.382 11.283 16.284 1.00 93.94 89 GLY A O 1
ATOM 651 N N . CYS A 1 90 ? -6.594 9.652 14.748 1.00 96.00 90 CYS A N 1
ATOM 652 C CA . CYS A 1 90 ? -5.703 10.230 13.743 1.00 96.00 90 CYS A CA 1
ATOM 653 C C . CYS A 1 90 ? -6.499 10.913 12.624 1.00 96.00 90 CYS A C 1
ATOM 655 O O . CYS A 1 90 ? -7.648 10.574 12.335 1.00 96.00 90 CYS A O 1
ATOM 657 N N . THR A 1 91 ? -5.859 11.854 11.947 1.00 96.81 91 THR A N 1
ATOM 658 C CA . THR A 1 91 ? -6.368 12.509 10.740 1.00 96.81 91 THR A CA 1
ATOM 659 C C . THR A 1 91 ? -6.103 11.679 9.484 1.00 96.81 91 THR A C 1
ATOM 661 O O . THR A 1 91 ? -6.906 11.723 8.554 1.00 96.81 91 THR A O 1
ATOM 664 N N . GLY A 1 92 ? -5.016 10.900 9.466 1.00 95.75 92 GLY A N 1
ATOM 665 C CA . GLY A 1 92 ? -4.522 10.190 8.285 1.00 95.75 92 GLY A CA 1
ATOM 666 C C . GLY A 1 92 ? -3.572 11.023 7.418 1.00 95.75 92 GLY A C 1
ATOM 667 O O . GLY A 1 92 ? -3.155 10.551 6.364 1.00 95.75 92 GLY A O 1
ATOM 668 N N . TYR A 1 93 ? -3.237 12.244 7.848 1.00 97.25 93 TYR A N 1
ATOM 669 C CA . TYR A 1 93 ? -2.330 13.169 7.158 1.00 97.25 93 TYR A CA 1
ATOM 670 C C . TYR A 1 93 ? -1.100 13.533 7.999 1.00 97.25 93 TYR A C 1
ATOM 672 O O . TYR A 1 93 ? -0.367 14.463 7.663 1.00 97.25 93 TYR A O 1
ATOM 680 N N . GLU A 1 94 ? -0.886 12.828 9.108 1.00 97.25 94 GLU A N 1
ATOM 681 C CA . GLU A 1 94 ? 0.316 12.946 9.924 1.00 97.25 94 GLU A CA 1
ATOM 682 C C . GLU A 1 94 ? 1.576 12.638 9.101 1.00 97.25 94 GLU A C 1
ATOM 684 O O . GLU A 1 94 ? 1.557 11.835 8.164 1.00 97.25 94 GLU A O 1
ATOM 689 N N . THR A 1 95 ? 2.703 13.247 9.472 1.00 97.69 95 THR A N 1
ATOM 690 C CA . THR A 1 95 ? 3.992 12.871 8.887 1.00 97.69 95 THR A CA 1
ATOM 691 C C . THR A 1 95 ? 4.397 11.477 9.352 1.00 97.69 95 THR A C 1
ATOM 693 O O . THR A 1 95 ? 3.973 10.995 10.408 1.00 97.69 95 THR A O 1
ATOM 696 N N . ARG A 1 96 ? 5.288 10.838 8.591 1.00 96.31 96 ARG A N 1
ATOM 697 C CA . ARG A 1 96 ? 5.861 9.546 8.971 1.00 96.31 96 ARG A CA 1
ATOM 698 C C . ARG A 1 96 ? 6.458 9.590 10.381 1.00 96.31 96 ARG A C 1
ATOM 700 O O . ARG A 1 96 ? 6.215 8.689 11.169 1.00 96.31 96 ARG A O 1
ATOM 707 N N . GLU A 1 97 ? 7.197 10.643 10.717 1.00 97.38 97 GLU A N 1
ATOM 708 C CA . GLU A 1 97 ? 7.851 10.783 12.020 1.00 97.38 97 GLU A CA 1
ATOM 709 C C . GLU A 1 97 ? 6.837 10.927 13.157 1.00 97.38 97 GLU A C 1
ATOM 711 O O . GLU A 1 97 ? 7.086 10.450 14.261 1.00 97.38 97 GLU A O 1
ATOM 716 N N . GLN A 1 98 ? 5.697 11.579 12.916 1.00 97.31 98 GLN A N 1
ATOM 717 C CA . GLN A 1 98 ? 4.628 11.673 13.910 1.00 97.31 98 GLN A CA 1
ATOM 718 C C . GLN A 1 98 ? 4.022 10.295 14.190 1.00 97.31 98 GLN A C 1
ATOM 720 O O . GLN A 1 98 ? 3.871 9.930 15.353 1.00 97.31 98 GLN A O 1
ATOM 725 N N . LEU A 1 99 ? 3.747 9.514 13.140 1.00 96.75 99 LEU A N 1
ATOM 726 C CA . LEU A 1 99 ? 3.227 8.150 13.267 1.00 96.75 99 LEU A CA 1
ATOM 727 C C . LEU A 1 99 ? 4.245 7.206 13.931 1.00 96.75 99 LEU A C 1
ATOM 729 O O . LEU A 1 99 ? 3.886 6.454 14.836 1.00 96.75 99 LEU A O 1
ATOM 733 N N . ASP A 1 100 ? 5.520 7.281 13.537 1.00 95.75 100 ASP A N 1
ATOM 734 C CA . ASP A 1 100 ? 6.597 6.437 14.073 1.00 95.75 100 ASP A CA 1
ATOM 735 C C . ASP A 1 100 ? 6.858 6.711 15.567 1.00 95.75 100 ASP A C 1
ATOM 737 O O . ASP A 1 100 ? 7.232 5.795 16.308 1.00 95.75 100 ASP A O 1
ATOM 741 N N . ASN A 1 101 ? 6.636 7.945 16.033 1.00 97.00 101 ASN A N 1
ATOM 742 C CA . ASN A 1 101 ? 6.833 8.343 17.430 1.00 97.00 101 ASN A CA 1
ATOM 743 C C . ASN A 1 101 ? 5.582 8.183 18.316 1.00 97.00 101 ASN A C 1
ATOM 745 O O . ASN A 1 101 ? 5.680 8.358 19.532 1.00 97.00 101 ASN A O 1
ATOM 749 N N . ASP A 1 102 ? 4.420 7.824 17.760 1.00 97.06 102 ASP A N 1
ATOM 750 C CA . ASP A 1 102 ? 3.208 7.566 18.545 1.00 97.06 102 ASP A CA 1
ATOM 751 C C . ASP A 1 102 ? 3.151 6.103 19.022 1.00 97.06 102 ASP A C 1
ATOM 753 O O . ASP A 1 102 ? 2.576 5.205 18.399 1.00 97.06 102 ASP A O 1
ATOM 757 N N . ASP A 1 103 ? 3.768 5.845 20.176 1.00 97.31 103 ASP A N 1
ATOM 758 C CA . ASP A 1 103 ? 3.780 4.517 20.797 1.00 97.31 103 ASP A CA 1
ATOM 759 C C . ASP A 1 103 ? 2.386 3.998 21.179 1.00 97.31 103 ASP A C 1
ATOM 761 O O . ASP A 1 103 ? 2.173 2.782 21.215 1.00 97.31 103 ASP A O 1
ATOM 765 N N . ALA A 1 104 ? 1.434 4.882 21.488 1.00 95.62 104 ALA A N 1
ATOM 766 C CA . ALA A 1 104 ? 0.083 4.472 21.857 1.00 95.62 104 ALA A CA 1
ATOM 767 C C . ALA A 1 104 ? -0.685 3.973 20.626 1.00 95.62 104 ALA A C 1
ATOM 769 O O . ALA A 1 104 ? -1.331 2.921 20.685 1.00 95.62 104 ALA A O 1
ATOM 770 N N . LEU A 1 105 ? -0.556 4.686 19.504 1.00 95.81 105 LEU A N 1
ATOM 771 C CA . LEU A 1 105 ? -1.112 4.286 18.217 1.00 95.81 105 LEU A CA 1
ATOM 772 C C . LEU A 1 105 ? -0.532 2.949 17.750 1.00 95.81 105 LEU A C 1
ATOM 774 O O . LEU A 1 105 ? -1.300 2.041 17.429 1.00 95.81 105 LEU A O 1
ATOM 778 N N . LYS A 1 106 ? 0.799 2.786 17.779 1.00 96.25 106 LYS A N 1
ATOM 779 C CA . LYS A 1 106 ? 1.467 1.538 17.363 1.00 96.25 106 LYS A CA 1
ATOM 780 C C . LYS A 1 106 ? 0.957 0.323 18.137 1.00 96.25 106 LYS A C 1
ATOM 782 O O . LYS A 1 106 ? 0.542 -0.654 17.521 1.00 96.25 106 LYS A O 1
ATOM 787 N N . ARG A 1 107 ? 0.868 0.405 19.471 1.00 95.69 107 ARG A N 1
ATOM 788 C CA . ARG A 1 107 ? 0.325 -0.695 20.297 1.00 95.69 107 ARG A CA 1
ATOM 789 C C . ARG A 1 107 ? -1.118 -1.040 19.934 1.00 95.69 107 ARG A C 1
ATOM 791 O O . ARG A 1 107 ? -1.504 -2.207 19.953 1.00 95.69 107 ARG A O 1
ATOM 798 N N . ARG A 1 108 ? -1.936 -0.032 19.619 1.00 94.56 108 ARG A N 1
ATOM 799 C CA . ARG A 1 108 ? -3.336 -0.242 19.231 1.00 94.56 108 ARG A CA 1
ATOM 800 C C . ARG A 1 108 ? -3.446 -0.889 17.850 1.00 94.56 108 ARG A C 1
ATOM 802 O O . ARG A 1 108 ? -4.255 -1.798 17.681 1.00 94.56 108 ARG A O 1
ATOM 809 N N . LEU A 1 109 ? -2.611 -0.474 16.897 1.00 95.25 109 LEU A N 1
ATOM 810 C CA . LEU A 1 109 ? -2.507 -1.102 15.577 1.00 95.25 109 LEU A CA 1
ATOM 811 C C . LEU A 1 109 ? -2.049 -2.562 15.683 1.00 95.25 109 LEU A C 1
ATOM 813 O O . LEU A 1 109 ? -2.677 -3.430 15.086 1.00 95.25 109 LEU A O 1
ATOM 817 N N . GLU A 1 110 ? -1.028 -2.851 16.492 1.00 94.06 110 GLU A N 1
ATOM 818 C CA . GLU A 1 110 ? -0.542 -4.216 16.740 1.00 94.06 110 GLU A CA 1
ATOM 819 C C . GLU A 1 110 ? -1.619 -5.114 17.372 1.00 94.06 110 GLU A C 1
ATOM 821 O O . GLU A 1 110 ? -1.804 -6.256 16.948 1.00 94.06 110 GLU A O 1
ATOM 826 N N . SER A 1 111 ? -2.379 -4.595 18.345 1.00 93.88 111 SER A N 1
ATOM 827 C CA . SER A 1 111 ? -3.504 -5.317 18.964 1.00 93.88 111 SER A CA 1
ATOM 828 C C . SER A 1 111 ? -4.562 -5.726 17.932 1.00 93.88 111 SER A C 1
ATOM 830 O O . SER A 1 111 ? -5.002 -6.879 17.902 1.00 93.88 111 SER A O 1
ATOM 832 N N . ILE A 1 112 ? -4.929 -4.804 17.034 1.00 93.00 112 ILE A N 1
ATOM 833 C CA . ILE A 1 112 ? -5.871 -5.064 15.937 1.00 93.00 112 ILE A CA 1
ATOM 834 C C . ILE A 1 112 ? -5.270 -6.062 14.934 1.00 93.00 112 ILE A C 1
ATOM 836 O O . ILE A 1 112 ? -5.961 -6.990 14.509 1.00 93.00 112 ILE A O 1
ATOM 840 N N . ALA A 1 113 ? -3.989 -5.910 14.589 1.00 89.19 113 ALA A N 1
ATOM 841 C CA . ALA A 1 113 ? -3.290 -6.743 13.611 1.00 89.19 113 ALA A CA 1
ATOM 842 C C . ALA A 1 113 ? -3.132 -8.210 14.043 1.00 89.19 113 ALA A C 1
ATOM 844 O O . ALA A 1 113 ? -3.123 -9.093 13.192 1.00 89.19 113 ALA A O 1
ATOM 845 N N . CYS A 1 114 ? -3.077 -8.491 15.346 1.00 86.62 114 CYS A N 1
ATOM 846 C CA . CYS A 1 114 ? -3.018 -9.855 15.882 1.00 86.62 114 CYS A CA 1
ATOM 847 C C . CYS A 1 114 ? -4.378 -10.580 15.942 1.00 86.62 114 CYS A C 1
ATOM 849 O O . CYS A 1 114 ? -4.422 -11.756 16.311 1.00 86.62 114 CYS A O 1
ATOM 851 N N . ARG A 1 115 ? -5.502 -9.912 15.641 1.00 81.69 115 ARG A N 1
ATOM 852 C CA . ARG A 1 115 ? -6.838 -10.536 15.688 1.00 81.69 115 ARG A CA 1
ATOM 853 C C . ARG A 1 115 ? -7.144 -11.503 14.534 1.00 81.69 115 ARG A C 1
ATOM 855 O O . ARG A 1 115 ? -7.662 -12.581 14.831 1.00 81.69 115 ARG A O 1
ATOM 862 N N . PRO A 1 116 ? -6.899 -11.163 13.255 1.00 67.62 116 PRO A N 1
ATOM 863 C CA . PR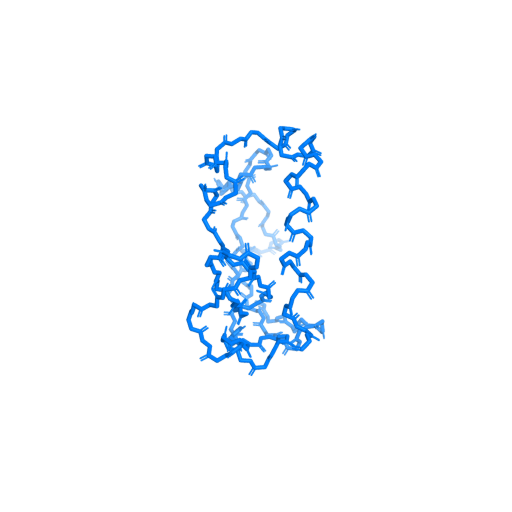O A 1 116 ? -7.161 -12.080 12.151 1.00 67.62 116 PRO A CA 1
ATOM 864 C C . PRO A 1 116 ? -6.115 -13.203 12.162 1.00 67.62 116 PRO A C 1
ATOM 866 O O . PRO A 1 116 ? -4.972 -13.007 11.767 1.00 67.62 116 PRO A O 1
ATOM 869 N N . GLY A 1 117 ? -6.498 -14.372 12.681 1.00 56.16 117 GLY A N 1
ATOM 870 C CA . GLY A 1 117 ? -5.594 -15.510 12.904 1.00 56.16 117 GLY A CA 1
ATOM 871 C C . GLY A 1 117 ? -5.913 -16.352 14.146 1.00 56.16 117 GLY A C 1
ATOM 872 O O . GLY A 1 117 ? -5.252 -17.364 14.375 1.00 56.16 117 GLY A O 1
ATOM 873 N N . ARG A 1 118 ? -6.915 -15.954 14.941 1.00 45.62 118 ARG A N 1
ATOM 874 C CA . ARG A 1 118 ? -7.568 -16.804 15.948 1.00 45.62 118 ARG A CA 1
ATOM 875 C C . ARG A 1 118 ? -8.915 -17.320 15.468 1.00 45.62 118 ARG A C 1
ATOM 877 O O . ARG A 1 118 ? -9.596 -16.567 14.738 1.00 45.62 118 ARG A O 1
#

Sequence (118 aa):
MRIFMENTGQLAVAEIPCDADGVNYVGESRIDGVPGSASPILLHFLDVAGSSCGALLPTGRVRDRFDGVEVTCIDNGMPVILLRACDLGCTGYETREQLDNDDALKRRLESIACRPGR

Organism: Klebsiella pneumoniae (NCBI:txid573)

Foldseek 3Di:
DWDQDVVQRWIKDKDFDADPVGTFFADADDDPPDPDDTDDIDIDTPPFACSPLNHQQNVPDCWDAFPNFIWGFGTRNHTDIDGDLVVLVHPVPDDPVVCVPPPVSVVVVVRRVVPPPD